Protein AF-A0A957J1K4-F1 (afdb_monomer_lite)

Foldseek 3Di:
DALVVCVVLLVVLLVCLCCCCVPPLVVLQCVQPPDPPDPRDCPSVVVSVVSNLVSLVSSLVSLVVLVVNCVVVVQDKDKAFDAWPDDDVVVPDTDTDIDIRGPVVSVVSNVVSD

pLDDT: mean 88.71, std 14.22, range [46.97, 98.38]

Secondary structure (DSSP, 8-state):
---GGGTTHHHHHHHHHHHHIIIIIHHHHHHHHSSTT----THHHHHHHHHHHHHHHHHHHHHHHHHHHHHHTTT--EEEEEEEEEEEGGGTEEEEEEEEE-HHHHHHHHHHH-

Radius of gyration: 19.73 Å; chains: 1; bounding box: 38×41×52 Å

Structure (mmCIF, N/CA/C/O backbone):
data_AF-A0A957J1K4-F1
#
_entry.id   AF-A0A957J1K4-F1
#
loop_
_atom_site.group_PDB
_atom_site.id
_atom_site.type_symbol
_atom_site.label_atom_id
_atom_site.label_alt_id
_atom_site.label_comp_id
_atom_site.label_asym_id
_atom_site.label_entity_id
_atom_site.label_seq_id
_atom_site.pdbx_PDB_ins_code
_atom_site.Cartn_x
_atom_site.Cartn_y
_atom_site.Cartn_z
_atom_site.occupancy
_atom_site.B_iso_or_equiv
_atom_site.auth_seq_id
_atom_site.auth_comp_id
_atom_site.auth_asym_id
_atom_site.auth_atom_id
_atom_site.pdbx_PDB_model_num
ATOM 1 N N . MET A 1 1 ? -14.362 11.063 4.811 1.00 66.06 1 MET A N 1
ATOM 2 C CA . MET A 1 1 ? -14.571 10.282 3.565 1.00 66.06 1 MET A CA 1
ATOM 3 C C . MET A 1 1 ? -14.124 8.865 3.873 1.00 66.06 1 MET A C 1
ATOM 5 O O . MET A 1 1 ? -13.040 8.732 4.415 1.00 66.06 1 MET A O 1
ATOM 9 N N . ASN A 1 2 ? -14.944 7.838 3.641 1.00 85.81 2 ASN A N 1
ATOM 10 C CA . ASN A 1 2 ? -14.573 6.466 4.004 1.00 85.81 2 ASN A CA 1
ATOM 11 C C . ASN A 1 2 ? -13.805 5.802 2.849 1.00 85.81 2 ASN A C 1
ATOM 13 O O . ASN A 1 2 ? -14.423 5.366 1.881 1.00 85.81 2 ASN A O 1
ATOM 17 N N . ALA A 1 3 ? -12.475 5.748 2.953 1.00 93.50 3 ALA A N 1
ATOM 18 C CA . ALA A 1 3 ? -11.610 5.083 1.979 1.00 93.50 3 ALA A CA 1
ATOM 19 C C . ALA A 1 3 ? -10.983 3.780 2.508 1.00 93.50 3 ALA A C 1
ATOM 21 O O . ALA A 1 3 ? -10.103 3.227 1.854 1.00 93.50 3 ALA A O 1
ATOM 22 N N . PHE A 1 4 ? -11.429 3.253 3.657 1.00 95.62 4 PHE A N 1
ATOM 23 C CA . PHE A 1 4 ? -10.842 2.047 4.262 1.00 95.62 4 PHE A CA 1
ATOM 24 C C . PHE A 1 4 ? -10.888 0.829 3.327 1.00 95.62 4 PHE A C 1
ATOM 26 O O . PHE A 1 4 ? -9.944 0.046 3.289 1.00 95.62 4 PHE A O 1
ATOM 33 N N . GLY A 1 5 ? -11.924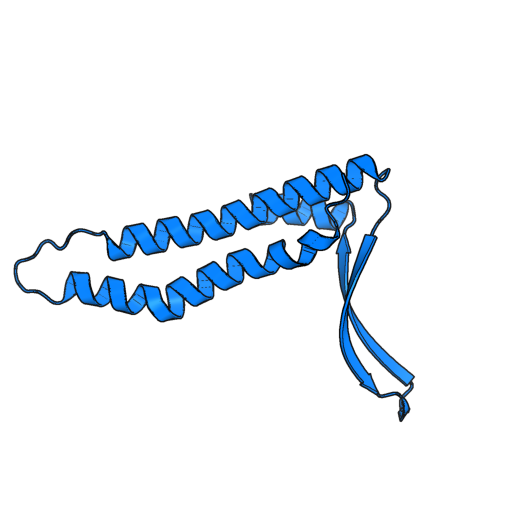 0.719 2.489 1.00 95.06 5 GLY A N 1
ATOM 34 C CA . GLY A 1 5 ? -12.026 -0.332 1.471 1.00 95.06 5 GLY A CA 1
ATOM 35 C C . GLY A 1 5 ? -10.937 -0.292 0.388 1.00 95.06 5 GLY A C 1
ATOM 36 O O . GLY A 1 5 ? -10.761 -1.277 -0.321 1.00 95.06 5 GLY A O 1
ATOM 37 N N . LEU A 1 6 ? -10.179 0.806 0.265 1.00 96.69 6 LEU A N 1
ATOM 38 C C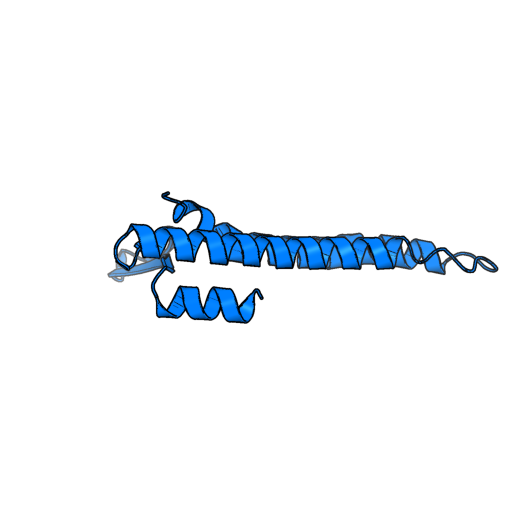A . LEU A 1 6 ? -9.046 0.913 -0.659 1.00 96.69 6 LEU A CA 1
ATOM 39 C C . LEU A 1 6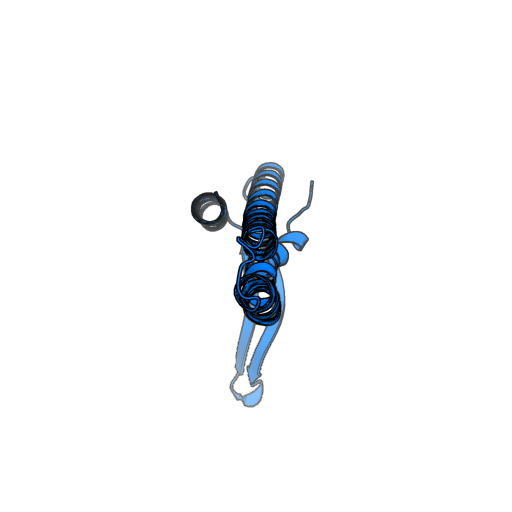 ? -7.758 0.298 -0.100 1.00 96.69 6 LEU A C 1
ATOM 41 O O . LEU A 1 6 ? -6.793 0.171 -0.848 1.00 96.69 6 LEU A O 1
ATOM 45 N N . ALA A 1 7 ? -7.724 -0.107 1.174 1.00 96.81 7 ALA A N 1
ATOM 46 C CA . ALA A 1 7 ? -6.529 -0.664 1.810 1.00 96.81 7 ALA A CA 1
ATOM 47 C C . ALA A 1 7 ? -5.835 -1.791 1.012 1.00 96.81 7 ALA A C 1
ATOM 49 O O . ALA A 1 7 ? -4.606 -1.775 0.937 1.00 96.81 7 ALA A O 1
ATOM 50 N N . PRO A 1 8 ? -6.550 -2.713 0.330 1.00 97.25 8 PRO A N 1
ATOM 51 C CA . PRO A 1 8 ? -5.904 -3.724 -0.510 1.00 97.25 8 PRO A CA 1
ATOM 52 C C . PRO A 1 8 ? -5.099 -3.141 -1.679 1.00 97.25 8 PRO A C 1
ATOM 54 O O . PRO A 1 8 ? -4.089 -3.719 -2.081 1.00 97.25 8 PRO A O 1
ATOM 57 N N . LEU A 1 9 ? -5.506 -1.985 -2.219 1.00 97.75 9 LEU A N 1
ATOM 58 C CA . LEU A 1 9 ? -4.835 -1.348 -3.357 1.00 97.75 9 LEU A CA 1
ATOM 59 C C . LEU A 1 9 ? -3.400 -0.922 -3.032 1.00 97.75 9 LEU A C 1
ATOM 61 O O . LEU A 1 9 ? -2.559 -0.888 -3.928 1.00 97.75 9 LEU A O 1
ATOM 65 N N . LEU A 1 10 ? -3.107 -0.678 -1.752 1.00 96.44 10 LEU A N 1
ATOM 66 C CA . LEU A 1 10 ? -1.769 -0.360 -1.263 1.00 96.44 10 LEU A CA 1
ATOM 67 C C . LEU A 1 10 ? -0.754 -1.462 -1.610 1.00 96.44 10 LEU A C 1
ATOM 69 O O . LEU A 1 10 ? 0.383 -1.164 -1.974 1.00 96.44 10 LEU A O 1
ATOM 73 N N . LEU A 1 11 ? -1.191 -2.725 -1.561 1.00 95.88 11 LEU A N 1
ATOM 74 C CA . LEU A 1 11 ? -0.390 -3.898 -1.923 1.00 95.88 11 LEU A CA 1
ATOM 75 C C . LEU A 1 11 ? -0.502 -4.238 -3.414 1.00 95.88 11 LEU A C 1
ATOM 77 O O . LEU A 1 11 ? 0.474 -4.658 -4.035 1.00 95.88 11 LEU A O 1
ATOM 81 N N . ILE A 1 12 ? -1.690 -4.054 -3.995 1.00 97.69 12 ILE A N 1
ATOM 82 C CA . ILE A 1 12 ? -1.969 -4.448 -5.380 1.00 97.69 12 ILE A CA 1
ATOM 83 C C . ILE A 1 12 ? -1.216 -3.563 -6.379 1.00 97.69 12 ILE A C 1
ATOM 85 O O . ILE A 1 12 ? -0.668 -4.102 -7.338 1.00 97.69 12 ILE A O 1
ATOM 89 N N . PHE A 1 13 ? -1.135 -2.241 -6.179 1.00 97.88 13 PHE A N 1
ATOM 90 C CA . PHE A 1 13 ? -0.463 -1.372 -7.154 1.00 97.88 13 PHE A CA 1
ATOM 91 C C . PHE A 1 13 ? 1.022 -1.724 -7.345 1.00 97.88 13 PHE A C 1
ATOM 93 O O . PHE A 1 13 ? 1.405 -2.017 -8.482 1.00 97.88 13 PHE A O 1
ATOM 100 N N . PRO A 1 14 ? 1.868 -1.791 -6.295 1.00 96.62 14 PRO A N 1
ATOM 101 C CA . PRO A 1 14 ? 3.273 -2.157 -6.470 1.00 96.62 14 PRO A CA 1
ATOM 102 C C . PRO A 1 14 ? 3.430 -3.566 -7.047 1.00 96.62 14 PRO A C 1
ATOM 104 O O . PRO A 1 14 ? 4.285 -3.786 -7.905 1.00 96.62 14 PRO A O 1
ATOM 107 N N . LEU A 1 15 ? 2.564 -4.506 -6.644 1.00 96.94 15 LEU A N 1
ATOM 108 C CA . LEU A 1 15 ? 2.561 -5.862 -7.186 1.00 96.94 15 LEU A CA 1
ATOM 109 C C . LEU A 1 15 ? 2.287 -5.870 -8.695 1.00 96.94 15 LEU A C 1
ATOM 111 O O . LEU A 1 15 ? 2.999 -6.547 -9.432 1.00 96.94 15 LEU A O 1
ATOM 115 N N . ILE A 1 16 ? 1.316 -5.088 -9.177 1.00 96.50 16 ILE A N 1
ATOM 116 C CA . ILE A 1 16 ? 1.058 -4.919 -10.615 1.00 96.50 16 ILE A CA 1
ATOM 117 C C . ILE A 1 16 ? 2.293 -4.353 -11.319 1.00 96.50 16 ILE A C 1
ATOM 119 O O . ILE A 1 16 ? 2.662 -4.857 -12.377 1.00 96.50 16 ILE A O 1
ATOM 123 N N . GLY A 1 17 ? 2.958 -3.352 -1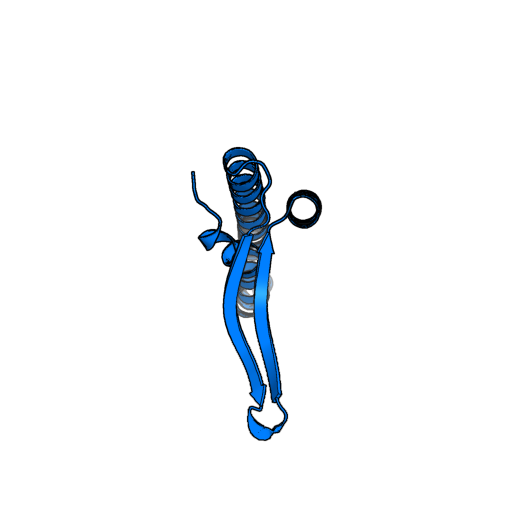0.734 1.00 94.06 17 GLY A N 1
ATOM 124 C CA . GLY A 1 17 ? 4.192 -2.784 -11.284 1.00 94.06 17 GLY A CA 1
ATOM 125 C C . GLY A 1 17 ? 5.293 -3.833 -11.456 1.00 94.06 17 GLY A C 1
ATOM 126 O O . GLY A 1 17 ? 5.885 -3.943 -12.530 1.00 94.06 17 GLY A O 1
ATOM 127 N N . VAL A 1 18 ? 5.512 -4.657 -10.428 1.00 93.94 18 VAL A N 1
ATOM 128 C CA . VAL A 1 18 ? 6.484 -5.761 -10.456 1.00 93.94 18 VAL A CA 1
ATOM 129 C C . VAL A 1 18 ? 6.098 -6.817 -11.491 1.00 93.94 18 VAL A C 1
ATOM 131 O O . VAL A 1 18 ? 6.936 -7.209 -12.301 1.00 93.94 18 VAL A O 1
ATOM 134 N N . LEU A 1 19 ? 4.840 -7.264 -11.503 1.00 93.75 19 LEU A N 1
ATOM 135 C CA . LEU A 1 19 ? 4.365 -8.288 -12.436 1.00 93.75 19 LEU A CA 1
ATOM 136 C C . LEU A 1 19 ? 4.447 -7.809 -13.887 1.00 93.75 19 LEU A C 1
ATOM 138 O O . LEU A 1 19 ? 4.913 -8.547 -14.752 1.00 93.75 19 LEU A O 1
ATOM 142 N N . PHE A 1 20 ? 4.048 -6.567 -14.158 1.00 90.69 20 PHE A N 1
ATOM 143 C CA . PHE A 1 20 ? 4.136 -5.983 -15.490 1.00 90.69 20 PHE A CA 1
ATOM 144 C C . PHE A 1 20 ? 5.593 -5.867 -15.952 1.00 90.69 20 PHE A C 1
ATOM 146 O O . PHE A 1 20 ? 5.948 -6.375 -17.017 1.00 90.69 20 PHE A O 1
ATOM 153 N N . ASN A 1 21 ? 6.467 -5.271 -15.138 1.00 89.88 21 ASN A N 1
ATOM 154 C CA . ASN A 1 21 ? 7.874 -5.105 -15.503 1.00 89.88 21 ASN A CA 1
ATOM 155 C C . ASN A 1 21 ? 8.593 -6.457 -15.654 1.00 89.88 21 ASN A C 1
ATOM 157 O O . ASN A 1 21 ? 9.368 -6.638 -16.594 1.00 89.88 21 ASN A O 1
ATOM 161 N N . GLY A 1 22 ? 8.291 -7.432 -14.791 1.00 86.88 22 GLY A N 1
ATOM 162 C CA . GLY A 1 22 ? 8.892 -8.765 -14.827 1.00 86.88 22 GLY A CA 1
ATOM 163 C C . GLY A 1 22 ? 8.436 -9.630 -16.006 1.00 86.88 22 GLY A C 1
ATOM 164 O O . GLY A 1 22 ? 9.261 -10.293 -16.633 1.00 86.88 22 GLY A O 1
ATOM 165 N N . LEU A 1 23 ? 7.138 -9.628 -16.334 1.00 86.62 23 LEU A N 1
ATOM 166 C CA . LEU A 1 23 ? 6.576 -10.480 -17.392 1.00 86.62 23 LEU A CA 1
ATOM 167 C C . LEU A 1 23 ? 6.680 -9.851 -18.784 1.00 86.62 23 LEU A C 1
ATOM 169 O O . LEU A 1 23 ? 6.888 -10.552 -19.777 1.00 86.62 23 LEU A O 1
ATOM 173 N N . VAL A 1 24 ? 6.490 -8.536 -18.862 1.00 78.88 24 VAL A N 1
ATOM 174 C CA . VAL A 1 24 ? 6.279 -7.811 -20.117 1.00 78.88 24 VAL A CA 1
ATOM 175 C C . VAL A 1 24 ? 7.435 -6.855 -20.404 1.00 78.88 24 VAL A C 1
ATOM 177 O O . VAL A 1 24 ? 7.916 -6.809 -21.537 1.00 78.88 24 VAL A O 1
ATOM 180 N N . GLY A 1 25 ? 7.939 -6.155 -19.382 1.00 66.69 25 GLY A N 1
ATOM 181 C CA . GLY A 1 25 ? 9.032 -5.184 -19.522 1.00 66.69 25 GLY A CA 1
ATOM 182 C C . GLY A 1 25 ? 10.286 -5.778 -20.165 1.00 66.69 25 GLY A C 1
ATOM 183 O O . GLY A 1 25 ? 10.859 -5.178 -21.072 1.00 66.69 25 GLY A O 1
ATOM 184 N N . ARG A 1 26 ? 10.648 -7.016 -19.803 1.00 67.12 26 ARG A N 1
ATOM 185 C CA . ARG A 1 26 ? 11.823 -7.696 -20.371 1.00 67.12 26 ARG A CA 1
ATOM 186 C C . ARG A 1 26 ? 11.749 -7.881 -21.893 1.00 67.12 26 ARG A C 1
ATOM 188 O O . ARG A 1 26 ? 12.756 -7.708 -22.570 1.00 67.12 26 ARG A O 1
ATOM 195 N N . ARG A 1 27 ? 10.562 -8.170 -22.443 1.00 69.31 27 ARG A N 1
ATOM 196 C CA . ARG A 1 27 ? 10.373 -8.359 -23.895 1.00 69.31 27 ARG A CA 1
ATOM 197 C C . ARG A 1 27 ? 10.500 -7.050 -24.673 1.00 69.31 27 ARG A C 1
ATOM 199 O O . ARG A 1 27 ? 10.996 -7.058 -25.793 1.00 69.31 27 ARG A O 1
ATOM 206 N N . PHE A 1 28 ? 10.062 -5.936 -24.086 1.00 63.38 28 PHE A N 1
ATOM 207 C CA . PHE A 1 28 ? 10.182 -4.613 -24.703 1.00 63.38 28 PHE A CA 1
ATOM 208 C C . PHE A 1 28 ? 11.623 -4.097 -24.702 1.00 63.38 28 PHE A C 1
ATOM 210 O O . PHE A 1 28 ? 12.046 -3.499 -25.684 1.00 63.38 28 PHE A O 1
ATOM 217 N N . VAL A 1 29 ? 12.384 -4.379 -23.641 1.00 63.16 29 VAL A N 1
ATOM 218 C CA . VAL A 1 29 ? 13.807 -4.015 -23.554 1.00 63.16 29 VAL A CA 1
ATOM 219 C C . VAL A 1 29 ? 14.662 -4.858 -24.509 1.00 63.16 29 VAL A C 1
ATOM 221 O O . VAL A 1 29 ? 15.504 -4.313 -25.216 1.00 63.16 29 VAL A O 1
ATOM 224 N N . GLU A 1 30 ? 14.417 -6.171 -24.614 1.00 62.12 30 GLU A N 1
ATOM 225 C CA . GLU A 1 30 ? 15.121 -7.037 -25.581 1.00 62.12 30 GLU A CA 1
ATOM 226 C C . GLU A 1 30 ? 14.860 -6.622 -27.045 1.00 62.12 30 GLU A C 1
ATOM 228 O O . GLU A 1 30 ? 15.758 -6.733 -27.881 1.00 62.12 30 GLU A O 1
ATOM 233 N N . TYR A 1 31 ? 13.669 -6.092 -27.360 1.00 60.78 31 TYR A N 1
ATOM 234 C CA . TYR A 1 31 ? 13.341 -5.591 -28.702 1.00 60.78 31 TYR A CA 1
ATOM 235 C C . TYR A 1 31 ? 14.159 -4.344 -29.090 1.00 60.78 31 TYR A C 1
ATOM 237 O O . TYR A 1 31 ? 14.510 -4.189 -30.260 1.00 60.78 31 TYR A O 1
ATOM 245 N N . ASP A 1 32 ? 14.506 -3.484 -28.125 1.00 58.09 32 ASP A N 1
ATOM 246 C CA . ASP A 1 32 ? 15.312 -2.274 -28.360 1.00 58.09 32 ASP A CA 1
ATOM 247 C C . ASP A 1 32 ? 16.807 -2.585 -28.605 1.00 58.09 32 ASP A C 1
ATOM 249 O O . ASP A 1 32 ? 17.462 -1.874 -29.367 1.00 58.09 32 ASP A O 1
ATOM 253 N N . TYR A 1 33 ? 17.353 -3.666 -28.026 1.00 58.16 33 TYR A N 1
ATOM 254 C CA . TYR A 1 33 ? 18.780 -4.033 -28.140 1.00 58.16 33 TYR A CA 1
ATOM 255 C C . TYR A 1 33 ? 19.125 -4.979 -29.311 1.00 58.16 33 TYR A C 1
ATOM 257 O O . TYR A 1 33 ? 20.303 -5.206 -29.592 1.00 58.16 33 TYR A O 1
ATOM 265 N N . GLY A 1 34 ? 18.134 -5.546 -30.006 1.00 57.28 34 GLY A N 1
ATOM 266 C CA . GLY A 1 34 ? 18.332 -6.625 -30.987 1.00 57.28 34 GLY A CA 1
ATOM 267 C C . GLY A 1 34 ? 18.755 -6.229 -32.415 1.00 57.28 34 GLY A C 1
ATOM 268 O O . GLY A 1 34 ? 19.008 -7.119 -33.226 1.00 57.28 34 GLY A O 1
ATOM 269 N N . LEU A 1 35 ? 18.834 -4.939 -32.769 1.00 58.94 35 LEU A N 1
ATOM 270 C CA . LEU A 1 35 ? 19.111 -4.483 -34.146 1.00 58.94 35 LEU A CA 1
ATOM 271 C C . LEU A 1 35 ? 20.518 -3.856 -34.292 1.00 58.94 35 LEU A C 1
ATOM 273 O O . LEU A 1 35 ? 20.794 -2.835 -33.657 1.00 58.94 35 LEU A O 1
ATOM 277 N N . PRO A 1 36 ? 21.411 -4.381 -35.165 1.00 46.97 36 PRO A N 1
ATOM 278 C CA . PRO A 1 36 ? 22.741 -3.808 -35.368 1.00 46.97 36 PRO A CA 1
ATOM 279 C C . PRO A 1 36 ? 22.639 -2.407 -35.984 1.00 46.97 36 PRO A C 1
ATOM 281 O O . PRO A 1 36 ? 22.024 -2.221 -37.032 1.00 46.97 36 PRO A O 1
ATOM 284 N N . GLY A 1 37 ? 23.257 -1.411 -35.345 1.00 54.81 37 GLY A N 1
ATOM 285 C CA . GLY A 1 37 ? 23.321 -0.035 -35.855 1.00 54.81 37 GLY A CA 1
ATOM 286 C C . GLY A 1 37 ? 22.165 0.878 -35.436 1.00 54.81 37 GLY A C 1
ATOM 287 O O . GLY A 1 37 ? 22.224 2.077 -35.704 1.00 54.81 37 GLY A O 1
ATOM 288 N N . HIS A 1 38 ? 21.157 0.370 -34.723 1.00 53.91 38 HIS A N 1
ATOM 289 C CA . HIS A 1 38 ? 20.226 1.232 -34.004 1.00 53.91 38 HIS A CA 1
ATOM 290 C C . HIS A 1 38 ? 20.832 1.573 -32.639 1.00 53.91 38 HIS A C 1
ATOM 292 O O . HIS A 1 38 ? 20.914 0.728 -31.755 1.00 53.91 38 HIS A O 1
ATOM 298 N N . LYS A 1 39 ? 21.208 2.842 -32.431 1.00 54.28 39 LYS A N 1
ATOM 299 C CA . LYS A 1 39 ? 21.099 3.457 -31.097 1.00 54.28 39 LYS A CA 1
ATOM 300 C C . LYS A 1 39 ? 19.596 3.517 -30.787 1.00 54.28 39 LYS A C 1
ATOM 302 O O . LYS A 1 39 ? 18.957 4.541 -31.021 1.00 54.28 39 LYS A O 1
ATOM 307 N N . GLY A 1 40 ? 19.028 2.351 -30.470 1.00 50.91 40 GLY A N 1
ATOM 308 C CA . GLY A 1 40 ? 17.606 2.121 -30.250 1.00 50.91 40 GLY A CA 1
ATOM 309 C C . GLY A 1 40 ? 17.129 3.039 -29.144 1.00 50.91 40 GLY A C 1
ATOM 310 O O . GLY A 1 40 ? 17.833 3.276 -28.171 1.00 50.91 40 GLY A O 1
ATOM 311 N N . ARG A 1 41 ? 15.988 3.674 -29.366 1.00 56.34 41 ARG A N 1
ATOM 312 C CA . ARG A 1 41 ? 15.443 4.703 -28.482 1.00 56.34 41 ARG A CA 1
ATOM 313 C C . ARG A 1 41 ? 15.112 3.994 -27.170 1.00 56.34 41 ARG A C 1
ATOM 315 O O . ARG A 1 41 ? 14.356 3.051 -27.277 1.00 56.34 41 ARG A O 1
ATOM 322 N N . ASP A 1 42 ? 15.580 4.444 -25.997 1.00 64.50 42 ASP A N 1
ATOM 323 C CA . ASP A 1 42 ? 15.295 3.828 -24.670 1.00 64.50 42 ASP A CA 1
ATOM 324 C C . ASP A 1 42 ? 13.795 3.862 -24.270 1.00 64.50 42 ASP A C 1
ATOM 326 O O . ASP A 1 42 ? 13.419 4.171 -23.140 1.00 64.50 42 ASP A O 1
ATOM 330 N N . ILE A 1 43 ? 12.879 3.656 -25.207 1.00 68.69 43 ILE A N 1
ATOM 331 C CA . ILE A 1 43 ? 11.443 3.799 -25.039 1.00 68.69 43 ILE A CA 1
ATOM 332 C C . ILE A 1 43 ? 10.947 2.661 -24.165 1.00 68.69 43 ILE A C 1
ATOM 334 O O . ILE A 1 43 ? 10.175 2.938 -23.251 1.00 68.69 43 ILE A O 1
ATOM 338 N N . GLY A 1 44 ? 11.405 1.423 -24.396 1.00 70.19 44 GLY A N 1
ATOM 339 C CA . GLY A 1 44 ? 11.023 0.277 -23.572 1.00 70.19 44 GLY A CA 1
ATOM 340 C C . GLY A 1 44 ? 11.454 0.446 -22.114 1.00 70.19 44 GLY A C 1
ATOM 341 O O . GLY A 1 44 ? 10.640 0.299 -21.199 1.00 70.19 44 GLY A O 1
ATOM 342 N N . GLU A 1 45 ? 12.709 0.848 -21.898 1.00 75.25 45 GLU A N 1
ATOM 343 C CA . GLU A 1 45 ? 13.263 1.100 -20.563 1.00 75.25 45 GLU A CA 1
ATOM 344 C C . GLU A 1 45 ? 12.548 2.259 -19.856 1.00 75.25 45 GLU A C 1
ATOM 346 O O . GLU A 1 45 ? 12.132 2.129 -18.702 1.00 75.25 45 GLU A O 1
ATOM 351 N N . ARG A 1 46 ? 12.319 3.378 -20.558 1.00 80.94 46 ARG A N 1
ATOM 352 C CA . ARG A 1 46 ? 11.599 4.530 -19.997 1.00 80.94 46 ARG A CA 1
ATOM 353 C C . ARG A 1 46 ? 10.165 4.168 -19.642 1.00 80.94 46 ARG A C 1
ATOM 355 O O . ARG A 1 46 ? 9.727 4.504 -18.548 1.00 80.94 46 ARG A O 1
ATOM 362 N N . TRP A 1 47 ? 9.433 3.480 -20.518 1.00 82.94 47 TRP A N 1
ATOM 363 C CA . TRP A 1 47 ? 8.050 3.079 -20.245 1.00 82.94 47 TRP A CA 1
ATOM 364 C C . TRP A 1 47 ? 7.944 2.146 -19.042 1.00 82.94 47 TRP A C 1
ATOM 366 O O . TRP A 1 47 ? 7.082 2.360 -18.191 1.00 82.94 47 TRP A O 1
ATOM 376 N N . SER A 1 48 ? 8.836 1.158 -18.936 1.00 85.25 48 SER A N 1
ATOM 377 C CA . SER A 1 48 ? 8.887 0.265 -17.774 1.00 85.25 48 SER A CA 1
ATOM 378 C C . SER A 1 48 ? 9.156 1.033 -16.474 1.00 85.25 48 SER A C 1
ATOM 380 O O . SER A 1 48 ? 8.492 0.793 -15.459 1.00 85.25 48 SER A O 1
ATOM 382 N N . GLY A 1 49 ? 10.081 1.998 -16.517 1.00 87.31 49 GLY A N 1
ATOM 383 C CA . GLY A 1 49 ? 10.389 2.870 -15.386 1.00 87.31 49 GLY A CA 1
ATOM 384 C C . GLY A 1 49 ? 9.196 3.735 -14.977 1.00 87.31 49 GLY A C 1
ATOM 385 O O . GLY A 1 49 ? 8.771 3.694 -13.825 1.00 87.31 49 GLY A O 1
ATOM 386 N N . TRP A 1 50 ? 8.600 4.465 -15.924 1.00 91.06 50 TRP A N 1
ATOM 387 C CA . TRP A 1 50 ? 7.435 5.322 -15.674 1.00 91.06 50 TRP A CA 1
ATOM 388 C C . TRP A 1 50 ? 6.239 4.542 -15.132 1.00 91.06 50 TRP A C 1
ATOM 390 O O . TRP A 1 50 ? 5.579 5.008 -14.204 1.00 91.06 50 TRP A O 1
ATOM 400 N N . PHE A 1 51 ? 5.973 3.352 -15.673 1.00 92.50 51 PHE A N 1
ATOM 401 C CA . PHE A 1 51 ? 4.880 2.511 -15.200 1.00 92.50 51 PHE A CA 1
ATOM 402 C C . PHE A 1 51 ? 5.107 2.047 -13.756 1.00 92.50 51 PHE A C 1
ATOM 404 O O . PHE A 1 51 ? 4.218 2.195 -12.919 1.00 92.50 51 PHE A O 1
ATOM 411 N N . GLY A 1 52 ? 6.310 1.552 -13.440 1.00 93.25 52 GLY A N 1
ATOM 412 C CA . GLY A 1 52 ? 6.672 1.142 -12.080 1.00 93.25 52 GLY A CA 1
ATOM 413 C C . GLY A 1 52 ? 6.548 2.288 -11.071 1.00 93.25 52 GLY A C 1
ATOM 414 O O . GLY A 1 52 ? 5.900 2.132 -10.036 1.00 93.25 52 GLY A O 1
ATOM 415 N N . THR A 1 53 ? 7.082 3.464 -11.408 1.00 95.06 53 THR A N 1
ATOM 416 C CA . THR A 1 53 ? 6.958 4.673 -10.580 1.00 95.06 53 THR A CA 1
ATOM 417 C C . THR A 1 53 ? 5.501 5.095 -10.406 1.00 95.06 53 THR A C 1
ATOM 419 O O . THR A 1 53 ? 5.087 5.426 -9.300 1.00 95.06 53 THR A O 1
ATOM 422 N N . GLY A 1 54 ? 4.693 5.040 -11.469 1.00 96.75 54 GLY A N 1
ATOM 423 C CA . GLY A 1 54 ? 3.264 5.345 -11.402 1.00 96.75 54 GLY A CA 1
ATOM 424 C C . GLY A 1 54 ? 2.500 4.401 -10.470 1.00 96.75 54 GLY A C 1
ATOM 425 O O . GLY A 1 54 ? 1.631 4.844 -9.719 1.00 96.75 54 GLY A O 1
ATOM 426 N N . MET A 1 55 ? 2.853 3.114 -10.461 1.00 97.56 55 MET A N 1
ATOM 427 C CA . MET A 1 55 ? 2.281 2.132 -9.537 1.00 97.56 55 MET A CA 1
ATOM 428 C C . MET A 1 55 ? 2.690 2.392 -8.079 1.00 97.56 55 MET A C 1
ATOM 430 O O . MET A 1 55 ? 1.836 2.353 -7.193 1.00 97.56 55 MET A O 1
ATOM 434 N N . ALA A 1 56 ? 3.958 2.724 -7.818 1.00 96.62 56 ALA A N 1
ATOM 435 C CA . ALA A 1 56 ? 4.413 3.108 -6.480 1.00 96.62 56 ALA A CA 1
ATOM 436 C C . ALA A 1 56 ? 3.711 4.388 -5.984 1.00 96.62 56 ALA A C 1
ATOM 438 O O . ALA A 1 56 ? 3.141 4.401 -4.894 1.00 96.62 56 ALA A O 1
ATOM 439 N N . LEU A 1 57 ? 3.636 5.422 -6.829 1.00 97.88 57 LEU A N 1
ATOM 440 C CA . LEU A 1 57 ? 2.935 6.671 -6.523 1.00 97.88 57 LEU A CA 1
ATOM 441 C C . LEU A 1 57 ? 1.441 6.442 -6.250 1.00 97.88 57 LEU A C 1
ATOM 443 O O . LEU A 1 57 ? 0.869 7.061 -5.356 1.00 97.88 57 LEU A O 1
ATOM 447 N N . SER A 1 58 ? 0.804 5.526 -6.983 1.00 98.12 58 SER A N 1
ATOM 448 C CA . SER A 1 58 ? -0.597 5.159 -6.742 1.00 98.12 58 SER A CA 1
ATOM 449 C C . SER A 1 58 ? -0.787 4.537 -5.353 1.00 98.12 58 SER A C 1
ATOM 451 O O . SER A 1 58 ? -1.762 4.850 -4.673 1.00 98.12 58 SER A O 1
ATOM 453 N N . SER A 1 59 ? 0.166 3.717 -4.891 1.00 98.00 59 SER A N 1
ATOM 454 C CA . SER A 1 59 ? 0.170 3.181 -3.521 1.00 98.00 59 SER A CA 1
ATOM 455 C C . SER A 1 59 ? 0.323 4.288 -2.470 1.00 98.00 59 SER A C 1
ATOM 457 O O . SER A 1 59 ? -0.424 4.317 -1.489 1.00 98.00 59 SER A O 1
ATOM 459 N N . PHE A 1 60 ? 1.195 5.271 -2.716 1.00 98.38 60 PHE A N 1
ATOM 460 C CA . PHE A 1 60 ? 1.342 6.440 -1.844 1.00 98.38 60 PHE A CA 1
ATOM 461 C C . PHE A 1 60 ? 0.051 7.264 -1.740 1.00 98.38 60 PHE A C 1
ATOM 463 O O . PHE A 1 60 ? -0.375 7.623 -0.642 1.00 98.38 60 PHE A O 1
ATOM 470 N N . VAL A 1 61 ? -0.635 7.505 -2.862 1.00 98.31 61 VAL A N 1
ATOM 471 C CA . VAL A 1 61 ? -1.940 8.188 -2.861 1.00 98.31 61 VAL A CA 1
ATOM 472 C C . VAL A 1 61 ? -2.960 7.421 -2.013 1.00 98.31 61 VAL A C 1
ATOM 474 O O . VAL A 1 61 ? -3.687 8.037 -1.233 1.00 98.31 61 VAL A O 1
ATOM 477 N N . VAL A 1 62 ? -2.992 6.086 -2.095 1.00 98.12 62 VAL A N 1
ATOM 478 C CA . VAL A 1 62 ? -3.853 5.263 -1.229 1.00 98.12 62 VAL A CA 1
ATOM 479 C C . VAL A 1 62 ? -3.488 5.442 0.246 1.00 98.12 62 VAL A C 1
ATOM 481 O O . VAL A 1 62 ? -4.389 5.644 1.058 1.00 98.12 62 VAL A O 1
ATOM 484 N N . ALA A 1 63 ? -2.200 5.442 0.605 1.00 98.19 63 ALA A N 1
ATOM 485 C CA . ALA A 1 63 ? -1.759 5.674 1.983 1.00 98.19 63 ALA A CA 1
ATOM 486 C C . ALA A 1 63 ? -2.237 7.036 2.527 1.00 98.19 63 ALA A C 1
ATOM 488 O O . ALA A 1 63 ? -2.757 7.111 3.643 1.00 98.19 63 ALA A O 1
ATOM 489 N N . VAL A 1 64 ? -2.162 8.099 1.717 1.00 98.25 64 VAL A N 1
ATOM 490 C CA . VAL A 1 64 ? -2.690 9.432 2.069 1.00 98.25 64 VAL A CA 1
ATOM 491 C C . VAL A 1 64 ? -4.210 9.403 2.268 1.00 98.25 64 VAL A C 1
ATOM 493 O O . VAL A 1 64 ? -4.720 9.974 3.233 1.00 98.25 64 VAL A O 1
ATOM 496 N N . LEU A 1 65 ? -4.956 8.709 1.404 1.00 98.06 65 LEU A N 1
ATOM 497 C CA . LEU A 1 65 ? -6.410 8.572 1.548 1.00 98.06 65 LEU A CA 1
ATOM 498 C C . LEU A 1 65 ? -6.807 7.788 2.810 1.00 98.06 65 LEU A C 1
ATOM 500 O O . LEU A 1 65 ? -7.795 8.138 3.464 1.00 98.06 65 LEU A O 1
ATOM 504 N N . LEU A 1 66 ? -6.042 6.757 3.182 1.00 97.75 66 LEU A N 1
ATOM 505 C CA . LEU A 1 66 ? -6.244 6.005 4.426 1.00 97.75 66 LEU A CA 1
ATOM 506 C C . LEU A 1 66 ? -5.939 6.863 5.659 1.00 97.75 66 LEU A C 1
ATOM 508 O O . LEU A 1 66 ? -6.703 6.824 6.622 1.00 97.75 66 LEU A O 1
ATOM 512 N N . PHE A 1 67 ? -4.895 7.696 5.609 1.00 97.62 67 PHE A N 1
ATOM 513 C CA . PHE A 1 67 ? -4.601 8.677 6.657 1.00 97.62 67 PHE A CA 1
ATOM 514 C C . PHE A 1 67 ? -5.739 9.675 6.855 1.00 97.62 67 PHE A C 1
ATOM 516 O O . PHE A 1 67 ? -6.213 9.854 7.976 1.00 97.62 67 PHE A O 1
ATOM 523 N N . ILE A 1 68 ? -6.240 10.270 5.768 1.00 97.88 68 ILE A N 1
ATOM 524 C CA . ILE A 1 68 ? -7.390 11.180 5.830 1.00 97.88 68 ILE A CA 1
ATOM 525 C C . ILE A 1 68 ? -8.623 10.446 6.380 1.00 97.88 68 ILE A C 1
ATOM 527 O O . ILE A 1 68 ? -9.366 11.011 7.179 1.00 97.88 68 ILE A O 1
ATOM 531 N N . SER A 1 69 ? -8.834 9.180 6.005 1.00 96.81 69 SER A N 1
ATOM 532 C CA . SER A 1 69 ? -9.952 8.376 6.522 1.00 96.81 69 SER A CA 1
ATOM 533 C C . SER A 1 69 ? -9.854 8.159 8.034 1.00 96.81 69 SER A C 1
ATOM 535 O O . SER A 1 69 ? -10.846 8.378 8.728 1.00 96.81 69 SER A O 1
ATOM 537 N N . LEU A 1 70 ? -8.668 7.809 8.547 1.00 96.38 70 LEU A N 1
ATOM 538 C CA . LEU A 1 70 ? -8.379 7.693 9.984 1.00 96.38 70 LEU A CA 1
ATOM 539 C C . LEU A 1 70 ? -8.595 9.013 10.718 1.00 96.38 70 LEU A C 1
ATOM 541 O O . LEU A 1 70 ? -9.265 9.025 11.747 1.00 96.38 70 LEU A O 1
ATOM 545 N N . LEU A 1 71 ? -8.096 10.121 10.165 1.00 96.62 71 LEU A N 1
ATOM 546 C CA . LEU A 1 71 ? -8.295 11.457 10.725 1.00 96.62 71 LEU A CA 1
ATOM 547 C C . LEU A 1 71 ? -9.791 11.783 10.856 1.00 96.62 71 LEU A C 1
ATOM 549 O O . LEU A 1 71 ? -10.227 12.288 11.885 1.00 96.62 71 LEU A O 1
ATOM 553 N N . THR A 1 72 ? -10.595 11.451 9.837 1.00 95.94 72 THR A N 1
ATOM 554 C CA . THR A 1 72 ? -12.054 11.670 9.867 1.00 95.94 72 THR A CA 1
ATOM 555 C C . THR A 1 72 ? -12.824 10.672 10.734 1.00 95.94 72 THR A C 1
ATOM 557 O O . THR A 1 72 ? -14.009 10.883 10.967 1.00 95.94 72 THR A O 1
ATOM 560 N N . ASN A 1 73 ? -12.173 9.604 11.197 1.00 95.19 73 ASN A N 1
ATOM 561 C CA . ASN A 1 73 ? -12.742 8.581 12.076 1.00 95.19 73 ASN A CA 1
ATOM 562 C C . ASN A 1 73 ? -12.119 8.640 13.484 1.00 95.19 73 ASN A C 1
ATOM 564 O O . ASN A 1 73 ? -12.013 7.624 14.168 1.00 95.19 73 ASN A O 1
ATOM 568 N N . GLU A 1 74 ? -11.626 9.815 13.890 1.00 95.94 74 GLU A N 1
ATOM 569 C CA . GLU A 1 74 ? -11.045 10.061 15.219 1.00 95.94 74 GLU A CA 1
ATOM 570 C C . GLU A 1 74 ? -9.926 9.069 15.594 1.00 95.94 74 GLU A C 1
ATOM 572 O O . GLU A 1 74 ? -9.758 8.700 16.751 1.00 95.94 74 GLU A O 1
ATOM 577 N N . PHE A 1 75 ? -9.162 8.616 14.597 1.00 95.88 75 PHE A N 1
ATOM 578 C CA . PHE A 1 75 ? -8.087 7.630 14.734 1.00 95.88 75 PHE A CA 1
ATOM 579 C C . PHE A 1 75 ? -8.516 6.249 15.260 1.00 95.88 75 PHE A C 1
ATOM 581 O O . PHE A 1 75 ? -7.673 5.465 15.701 1.00 95.88 75 PHE A O 1
ATOM 588 N N . HIS A 1 76 ? -9.801 5.899 15.163 1.00 96.75 76 HIS A N 1
ATOM 589 C CA . HIS A 1 76 ? -10.257 4.548 15.470 1.00 96.75 76 HIS A CA 1
ATOM 590 C C . HIS A 1 76 ? -9.712 3.560 14.440 1.00 96.75 76 HIS A C 1
ATOM 592 O O . HIS A 1 76 ? -9.948 3.699 13.235 1.00 96.75 76 HIS A O 1
ATOM 598 N N . ALA A 1 77 ? -9.008 2.539 14.931 1.00 96.88 77 ALA A N 1
ATOM 599 C CA . ALA A 1 77 ? -8.489 1.467 14.098 1.00 96.88 77 ALA A CA 1
ATOM 600 C C . ALA A 1 77 ? -9.627 0.770 13.338 1.00 96.88 77 ALA A C 1
ATOM 602 O O . ALA A 1 77 ? -10.706 0.524 13.882 1.00 96.88 77 ALA A O 1
ATOM 603 N N . GLN A 1 78 ? -9.378 0.446 12.073 1.00 97.19 78 GLN A N 1
ATOM 604 C CA . GLN A 1 78 ? -10.318 -0.273 11.218 1.00 97.19 78 GLN A CA 1
ATOM 605 C C . GLN A 1 78 ? -9.673 -1.554 10.714 1.00 97.19 78 GLN A C 1
ATOM 607 O O . GLN A 1 78 ? -8.551 -1.535 10.215 1.00 97.19 78 GLN A O 1
ATOM 612 N N . VAL A 1 79 ? -10.390 -2.669 10.830 1.00 97.12 79 VAL A N 1
ATOM 613 C CA . VAL A 1 79 ? -9.934 -3.971 10.341 1.00 97.12 79 VAL A CA 1
ATOM 614 C C . VAL A 1 79 ? -10.750 -4.331 9.110 1.00 97.12 79 VAL A C 1
ATOM 616 O O . VAL A 1 79 ? -11.959 -4.537 9.185 1.00 97.12 79 VAL A O 1
ATOM 619 N N . ILE A 1 80 ? -10.078 -4.401 7.967 1.00 96.31 80 ILE A N 1
ATOM 620 C CA . ILE A 1 80 ? -10.669 -4.784 6.691 1.00 96.31 80 ILE A CA 1
ATOM 621 C C . ILE A 1 80 ? -10.423 -6.275 6.494 1.00 96.31 80 ILE A C 1
ATOM 623 O O . ILE A 1 80 ? -9.309 -6.696 6.185 1.00 96.31 80 ILE A O 1
ATOM 627 N N . TYR A 1 81 ? -11.464 -7.077 6.689 1.00 96.81 81 TYR A N 1
ATOM 628 C CA . TYR A 1 81 ? -11.446 -8.496 6.352 1.00 96.81 81 TYR A CA 1
ATOM 629 C C . TYR A 1 81 ? -11.440 -8.683 4.830 1.00 96.81 81 TYR A C 1
ATOM 631 O O . TYR A 1 81 ? -12.216 -8.035 4.127 1.00 96.81 81 TYR A O 1
ATOM 639 N N . LEU A 1 82 ? -10.580 -9.573 4.330 1.00 95.69 82 LEU A N 1
ATOM 640 C CA . LEU A 1 82 ? -10.517 -9.919 2.909 1.00 95.69 82 LEU A CA 1
ATOM 641 C C . LEU A 1 82 ? -11.135 -11.295 2.659 1.00 95.69 82 LEU A C 1
ATOM 643 O O . LEU A 1 82 ? -12.092 -11.412 1.900 1.00 95.69 82 LEU A O 1
ATOM 647 N N . PHE A 1 83 ? -10.575 -12.327 3.288 1.00 95.94 83 PHE A N 1
ATOM 648 C CA . PHE A 1 83 ? -11.017 -13.720 3.203 1.00 95.94 83 PHE A CA 1
ATOM 649 C C . PHE A 1 83 ? -10.324 -14.555 4.292 1.00 95.94 83 PHE A C 1
ATOM 651 O O . PHE A 1 83 ? -9.382 -14.093 4.936 1.00 95.94 83 PHE A O 1
ATOM 658 N N . ASP A 1 84 ? -10.757 -15.799 4.489 1.00 96.94 84 ASP A N 1
ATOM 659 C CA . ASP A 1 84 ? -10.108 -16.740 5.406 1.00 96.94 84 ASP A CA 1
ATOM 660 C C . ASP A 1 84 ? -8.875 -17.358 4.747 1.00 96.94 84 ASP A C 1
ATOM 662 O O . ASP A 1 84 ? -8.992 -18.043 3.730 1.00 96.94 84 ASP A O 1
ATOM 666 N N . TRP A 1 85 ? -7.688 -17.145 5.321 1.00 96.31 85 TRP A N 1
ATOM 667 C CA . TRP A 1 85 ? -6.464 -17.751 4.797 1.00 96.31 85 TRP A CA 1
ATOM 668 C C . TRP A 1 85 ? -6.359 -19.223 5.198 1.00 96.31 85 TRP A C 1
ATOM 670 O O . TRP A 1 85 ? -6.119 -20.082 4.351 1.00 96.31 85 TRP A O 1
ATOM 680 N N . PHE A 1 86 ? -6.599 -19.517 6.478 1.00 95.69 86 PHE A N 1
ATOM 681 C CA . PHE A 1 86 ? -6.691 -20.880 6.992 1.00 95.69 86 PHE A CA 1
ATOM 682 C C . PHE A 1 86 ? -7.895 -21.029 7.910 1.00 95.69 86 PHE A C 1
ATOM 684 O O . PHE A 1 86 ? -8.092 -20.240 8.831 1.00 95.69 86 PHE A O 1
ATOM 691 N N . ASN A 1 87 ? -8.674 -22.086 7.693 1.00 96.25 87 ASN A N 1
ATOM 692 C CA . ASN A 1 87 ? -9.793 -22.440 8.552 1.00 96.25 87 ASN A CA 1
ATOM 693 C C . ASN A 1 87 ? -9.826 -23.962 8.730 1.00 96.25 87 ASN A C 1
ATOM 695 O O . ASN A 1 87 ? -10.080 -24.702 7.780 1.00 96.25 87 ASN A O 1
ATOM 699 N N . ILE A 1 88 ? -9.528 -24.427 9.943 1.00 96.38 88 ILE A N 1
ATOM 700 C CA . ILE A 1 88 ? -9.561 -25.837 10.340 1.00 96.38 88 ILE A CA 1
ATOM 701 C C . ILE A 1 88 ? -10.516 -25.956 11.538 1.00 96.38 88 ILE A C 1
ATOM 703 O O . ILE A 1 88 ? -10.074 -25.936 12.694 1.00 96.38 88 ILE A O 1
ATOM 707 N N . PRO A 1 89 ? -11.834 -26.098 11.289 1.00 94.25 89 PRO A N 1
ATOM 708 C CA . PRO A 1 89 ? -12.841 -26.111 12.349 1.00 94.25 89 PRO A CA 1
ATOM 709 C C . PRO A 1 89 ? -12.647 -27.254 13.347 1.00 94.25 89 PRO A C 1
ATOM 711 O O . PRO A 1 89 ? -12.846 -27.073 14.544 1.00 94.25 89 PRO A O 1
ATOM 714 N N . SER A 1 90 ? -12.192 -28.420 12.873 1.00 95.88 90 SER A N 1
ATOM 715 C CA . SER A 1 90 ? -11.943 -29.600 13.711 1.00 95.88 90 SER A CA 1
ATOM 716 C C . SER A 1 90 ? -10.843 -29.392 14.756 1.00 95.88 90 SER A C 1
ATOM 718 O O . SER A 1 90 ? -10.800 -30.126 15.737 1.00 95.88 90 SER A O 1
ATOM 720 N N . ALA A 1 91 ? -9.957 -28.416 14.547 1.00 95.12 91 ALA A N 1
ATOM 721 C CA . ALA A 1 91 ? -8.893 -28.040 15.474 1.00 95.12 91 ALA A CA 1
ATOM 722 C C . ALA A 1 91 ? -9.159 -26.686 16.161 1.00 95.12 91 ALA A C 1
ATOM 724 O O . ALA A 1 91 ? -8.303 -26.206 16.899 1.00 95.12 91 ALA A O 1
ATOM 725 N N . GLY A 1 92 ? -10.310 -26.049 15.900 1.00 94.81 92 GLY A N 1
ATOM 726 C CA . GLY A 1 92 ? -10.621 -24.705 16.398 1.00 94.81 92 GLY A CA 1
ATOM 727 C C . GLY A 1 92 ? -9.659 -23.621 15.898 1.00 94.81 92 GLY A C 1
ATOM 728 O O . GLY A 1 92 ? -9.464 -22.620 16.581 1.00 94.81 92 GLY A O 1
ATOM 729 N N . PHE A 1 93 ? -9.024 -23.824 14.740 1.00 96.50 93 PHE A N 1
ATOM 730 C CA . PHE A 1 93 ? -7.978 -22.943 14.226 1.00 96.50 93 PHE A CA 1
ATOM 731 C C . PHE A 1 93 ? -8.491 -22.103 13.057 1.00 96.50 93 PHE A C 1
ATOM 733 O O . PHE A 1 93 ? -8.880 -22.643 12.021 1.00 96.50 93 PHE A O 1
ATOM 740 N N . HIS A 1 94 ? -8.469 -20.782 13.213 1.00 96.56 94 HIS A N 1
ATOM 741 C CA . HIS A 1 94 ? -8.948 -19.828 12.215 1.00 96.56 94 HIS A CA 1
ATOM 742 C C . HIS A 1 94 ? -7.962 -18.666 12.095 1.00 96.56 94 HIS A C 1
ATOM 744 O O . HIS A 1 94 ? -7.615 -18.034 13.091 1.00 96.56 94 HIS A O 1
ATOM 750 N N . ILE A 1 95 ? -7.490 -18.418 10.875 1.00 96.81 95 ILE A N 1
ATOM 751 C CA . ILE A 1 95 ? -6.629 -17.291 10.528 1.00 96.81 95 ILE A CA 1
ATOM 752 C C . ILE A 1 95 ? -7.292 -16.529 9.379 1.00 96.81 95 ILE A C 1
ATOM 754 O O . ILE A 1 95 ? -7.200 -16.960 8.220 1.00 96.81 95 ILE A O 1
ATOM 758 N N . PRO A 1 96 ? -7.942 -15.391 9.668 1.00 97.00 96 PRO A N 1
ATOM 759 C CA . PRO A 1 96 ? -8.430 -14.503 8.634 1.00 97.00 96 PRO A CA 1
ATOM 760 C C . PRO A 1 96 ? -7.266 -13.718 8.030 1.00 97.00 96 PRO A C 1
ATOM 762 O O . PRO A 1 96 ? -6.356 -13.273 8.731 1.00 97.00 96 PRO A O 1
ATOM 765 N N . TRP A 1 97 ? -7.321 -13.488 6.725 1.00 97.19 97 TRP A N 1
ATOM 766 C CA . TRP A 1 97 ? -6.510 -12.455 6.109 1.00 97.19 97 TRP A CA 1
ATOM 767 C C . TRP A 1 97 ? -7.249 -11.126 6.232 1.00 97.19 97 TRP A C 1
ATOM 769 O O . TRP A 1 97 ? -8.246 -10.871 5.554 1.00 97.19 97 TRP A O 1
ATOM 779 N N . SER A 1 98 ? -6.747 -10.266 7.110 1.00 97.06 98 SER A N 1
ATOM 780 C CA . SER A 1 98 ? -7.285 -8.928 7.333 1.00 97.06 98 SER A CA 1
ATOM 781 C C . SER A 1 98 ? -6.192 -7.870 7.279 1.00 97.06 98 SER A C 1
ATOM 783 O O . SER A 1 98 ? -5.059 -8.122 7.685 1.00 97.06 98 SER A O 1
ATOM 785 N N . ILE A 1 99 ? -6.543 -6.672 6.820 1.00 97.19 99 ILE A N 1
ATOM 786 C CA . ILE A 1 99 ? -5.675 -5.497 6.872 1.00 97.19 99 ILE A CA 1
ATOM 787 C C . ILE A 1 99 ? -6.154 -4.606 8.011 1.00 97.19 99 ILE A C 1
ATOM 789 O O . ILE A 1 99 ? -7.282 -4.118 7.987 1.00 97.19 99 ILE A O 1
ATOM 793 N N . GLN A 1 100 ? -5.295 -4.384 8.999 1.00 97.38 100 GLN A N 1
ATOM 794 C CA . GLN A 1 100 ? -5.546 -3.422 10.063 1.00 97.38 100 GLN A CA 1
ATOM 795 C C . GLN A 1 100 ? -4.991 -2.054 9.666 1.00 97.38 100 GLN A C 1
ATOM 797 O O . GLN A 1 100 ? -3.825 -1.915 9.303 1.00 97.38 100 GLN A O 1
ATOM 802 N N . VAL A 1 101 ? -5.849 -1.043 9.728 1.00 97.75 101 VAL A N 1
ATOM 803 C CA . VAL A 1 101 ? -5.543 0.351 9.422 1.00 97.75 101 VAL A CA 1
ATOM 804 C C . VAL A 1 101 ? -5.660 1.139 10.722 1.00 97.75 101 VAL A C 1
ATOM 806 O O . VAL A 1 101 ? -6.757 1.469 11.169 1.00 97.75 101 VAL A O 1
ATOM 809 N N . ASP A 1 102 ? -4.514 1.402 11.342 1.00 97.94 102 ASP A N 1
ATOM 810 C CA . ASP A 1 102 ? -4.361 2.202 12.559 1.00 97.94 102 ASP A CA 1
ATOM 811 C C . ASP A 1 102 ? -3.280 3.283 12.382 1.00 97.94 102 ASP A C 1
ATOM 813 O O . ASP A 1 102 ? -2.628 3.370 11.337 1.00 97.94 102 ASP A O 1
ATOM 817 N N . THR A 1 103 ? -3.093 4.128 13.397 1.00 97.56 103 THR A N 1
ATOM 818 C CA . THR A 1 103 ? -2.147 5.253 13.356 1.00 97.56 103 THR A CA 1
ATOM 819 C C . THR A 1 103 ? -0.711 4.814 13.065 1.00 97.56 103 THR A C 1
ATOM 821 O O . THR A 1 103 ? -0.024 5.458 12.270 1.00 97.56 103 THR A O 1
ATOM 824 N N . LEU A 1 104 ? -0.248 3.716 13.671 1.00 98.12 104 LEU A N 1
ATOM 825 C CA . LEU A 1 104 ? 1.111 3.214 13.461 1.00 98.12 104 LEU A CA 1
ATOM 826 C C . LEU A 1 104 ? 1.269 2.678 12.035 1.00 98.12 104 LEU A C 1
ATOM 828 O O . LEU A 1 104 ? 2.197 3.055 11.322 1.00 98.12 104 LEU A O 1
ATOM 832 N N . SER A 1 105 ? 0.328 1.842 11.612 1.00 97.62 105 SER A N 1
ATOM 833 C CA . SER A 1 105 ? 0.317 1.190 10.308 1.00 97.62 105 SER A CA 1
ATOM 834 C C . SER A 1 105 ? 0.266 2.218 9.186 1.00 97.62 105 SER A C 1
ATOM 836 O O . SER A 1 105 ? 1.057 2.136 8.254 1.00 97.62 105 SER A O 1
ATOM 838 N N . VAL A 1 106 ? -0.589 3.239 9.292 1.00 97.44 106 VAL A N 1
ATOM 839 C CA . VAL A 1 106 ? -0.673 4.295 8.276 1.00 97.44 106 VAL A CA 1
ATOM 840 C C . VAL A 1 106 ? 0.551 5.201 8.260 1.00 97.44 106 VAL A C 1
ATOM 842 O O . VAL A 1 106 ? 0.993 5.593 7.182 1.00 97.44 106 VAL A O 1
ATOM 845 N N . THR A 1 107 ? 1.153 5.483 9.416 1.00 97.88 107 THR A N 1
ATOM 846 C CA . THR A 1 107 ? 2.438 6.197 9.453 1.00 97.88 107 THR A CA 1
ATOM 847 C C . THR A 1 107 ? 3.497 5.421 8.669 1.00 97.88 107 THR A C 1
ATOM 849 O O . THR A 1 107 ? 4.177 5.991 7.819 1.00 97.88 107 THR A O 1
ATOM 852 N N . MET A 1 108 ? 3.585 4.104 8.876 1.00 98.31 108 MET A N 1
ATOM 853 C CA . MET A 1 108 ? 4.516 3.254 8.130 1.00 98.31 108 MET A CA 1
ATOM 854 C C . MET A 1 108 ? 4.157 3.142 6.647 1.00 98.31 108 MET A C 1
ATOM 856 O O . MET A 1 108 ? 5.05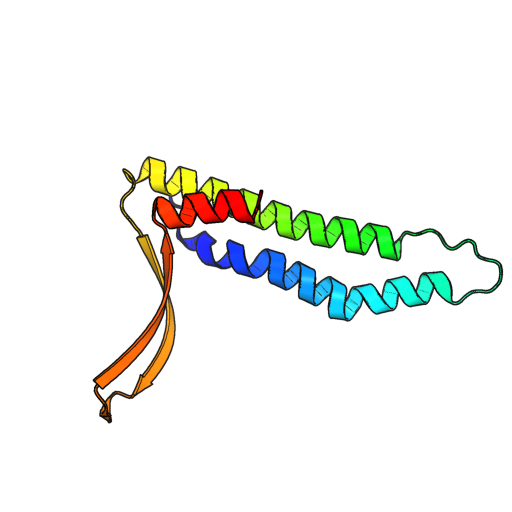3 3.162 5.812 1.00 98.31 108 MET A O 1
ATOM 860 N N . MET A 1 109 ? 2.872 3.076 6.292 1.00 97.75 109 MET A N 1
ATOM 861 C CA . MET A 1 109 ? 2.4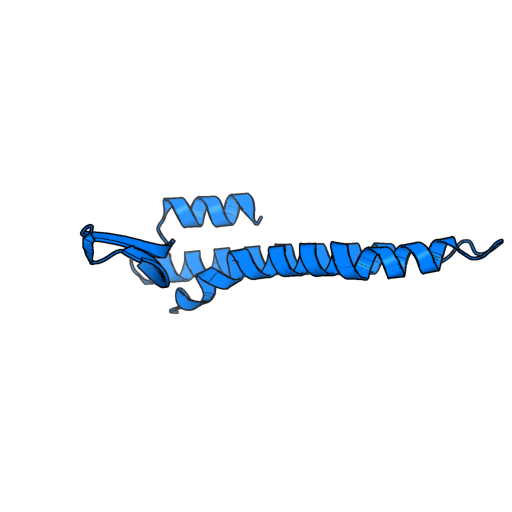27 3.079 4.894 1.00 97.75 109 MET A CA 1
ATOM 862 C C . MET A 1 109 ? 2.890 4.340 4.155 1.00 97.75 109 MET A C 1
ATOM 864 O O . MET A 1 109 ? 3.358 4.237 3.026 1.00 97.75 109 MET A O 1
ATOM 868 N N . LEU A 1 110 ? 2.801 5.512 4.793 1.00 97.94 110 LEU A N 1
ATOM 869 C CA . LEU A 1 110 ? 3.279 6.776 4.226 1.00 97.94 110 LEU A CA 1
ATOM 870 C C . LEU A 1 110 ? 4.804 6.805 4.079 1.00 97.94 110 LEU A C 1
ATOM 872 O O . LEU A 1 110 ? 5.291 7.266 3.056 1.00 97.94 110 LEU A O 1
ATOM 876 N N . VAL A 1 111 ? 5.541 6.295 5.071 1.00 98.00 111 VAL A N 1
ATOM 877 C CA . VAL A 1 111 ? 7.015 6.234 5.046 1.00 98.00 111 VAL A CA 1
ATOM 878 C C . VAL A 1 111 ? 7.539 5.234 4.014 1.00 98.00 111 VAL A C 1
ATOM 880 O O . VAL A 1 111 ? 8.591 5.454 3.433 1.00 98.00 111 VAL A O 1
ATOM 883 N N . VAL A 1 112 ? 6.848 4.112 3.810 1.00 96.56 112 VAL A N 1
ATOM 884 C CA . VAL A 1 112 ? 7.283 3.071 2.866 1.00 96.56 112 VAL A CA 1
ATOM 885 C C . VAL A 1 112 ? 6.904 3.419 1.429 1.00 96.56 112 VAL A C 1
ATOM 887 O O . VAL A 1 112 ? 7.656 3.098 0.513 1.00 96.56 112 VAL A O 1
ATOM 890 N N . ALA A 1 113 ? 5.731 4.020 1.217 1.00 95.19 113 ALA A N 1
ATOM 891 C CA . ALA A 1 113 ? 5.257 4.342 -0.125 1.00 95.19 113 ALA A CA 1
ATOM 892 C C . ALA A 1 113 ? 5.760 5.698 -0.654 1.00 95.19 113 ALA A C 1
ATOM 894 O O . ALA A 1 113 ? 5.740 5.890 -1.870 1.00 95.19 113 ALA A O 1
ATOM 895 N N . GLY A 1 114 ? 6.144 6.628 0.231 1.00 88.25 114 GLY A N 1
ATOM 896 C CA . GLY A 1 114 ? 6.654 7.963 -0.111 1.00 88.25 114 GLY A CA 1
ATOM 897 C C . GLY A 1 114 ? 8.169 8.007 -0.210 1.00 88.25 114 GLY A C 1
ATOM 898 O O . GLY A 1 114 ? 8.659 8.596 -1.199 1.00 88.25 114 GLY A O 1
#

Sequence (114 aa):
MNAFGLAPLLLIFPLIGVLFNGLVGRRFVEYDYGLPGHKGRDIGERWSGWFGTGMALSSFVVAVLLFISLLTNEFHAQVIYLFDWFNIPSAGFHIPWSIQVDTLSVTMMLVVAG